Protein AF-A0A2V5P1I7-F1 (afdb_monomer)

Solvent-accessible surface area (backbone atoms only — not comparable to full-atom values): 6174 Å² total; per-residue (Å²): 115,50,73,43,84,71,41,38,74,82,67,50,61,100,76,72,90,85,84,78,94,61,96,78,89,82,49,79,42,65,45,54,28,39,70,49,83,62,82,55,64,92,56,44,44,57,37,61,72,58,43,80,42,52,56,70,41,76,44,70,35,40,72,46,52,36,92,100,45,73,81,74,65,47,82,44,90,53,90,38,46,40,63,45,69,61,75,67,36,65,30,36,45,54,84,76,130

Secondary structure (DSSP, 8-state):
-EEEEEEETT---SS-----SS-----EEEEEEEEE-----TTEEEESPSEEEETT-EEEEEEEEPTT-----B---STT---BS-SSEEEETT---

Structure (mmCIF, N/CA/C/O backbone):
data_AF-A0A2V5P1I7-F1
#
_entry.id   AF-A0A2V5P1I7-F1
#
loop_
_atom_site.group_PDB
_atom_site.id
_atom_site.type_symbol
_atom_site.label_atom_id
_atom_site.label_alt_id
_atom_site.label_comp_id
_atom_site.label_asym_id
_atom_site.label_entity_id
_atom_site.label_seq_id
_atom_site.pdbx_PDB_ins_code
_atom_site.Cartn_x
_atom_site.Cartn_y
_atom_site.Cartn_z
_atom_site.occupancy
_atom_site.B_iso_or_equiv
_atom_site.auth_seq_id
_atom_site.auth_comp_id
_atom_site.auth_asym_id
_atom_site.auth_atom_id
_atom_site.pdbx_PDB_model_num
ATOM 1 N N . MET A 1 1 ? -7.492 6.151 -1.524 1.00 91.06 1 MET A N 1
ATOM 2 C CA . MET A 1 1 ? -7.211 6.129 -0.071 1.00 91.06 1 MET A CA 1
ATOM 3 C C . MET A 1 1 ? -8.176 5.148 0.571 1.00 91.06 1 MET A C 1
ATOM 5 O O . MET A 1 1 ? -9.308 5.091 0.107 1.00 91.06 1 MET A O 1
ATOM 9 N N . GLN A 1 2 ? -7.741 4.390 1.578 1.00 94.94 2 GLN A N 1
ATOM 10 C CA . GLN A 1 2 ? -8.607 3.513 2.375 1.00 94.94 2 GLN A CA 1
ATOM 11 C C . GLN A 1 2 ? -8.255 3.590 3.865 1.00 94.94 2 GLN A C 1
ATOM 13 O O . GL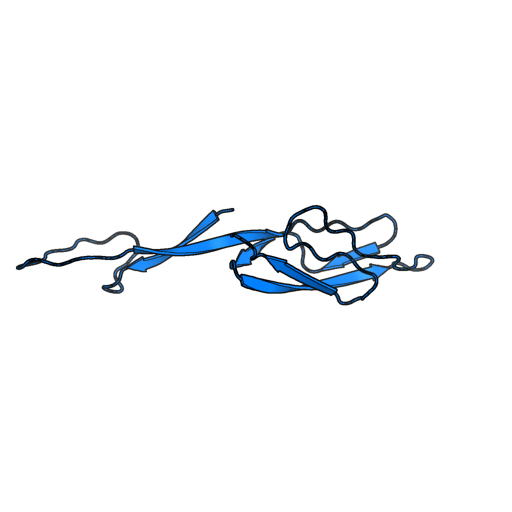N A 1 2 ? -7.157 4.023 4.220 1.00 94.94 2 GLN A O 1
ATOM 18 N N . TYR A 1 3 ? -9.172 3.136 4.718 1.00 96.31 3 TYR A N 1
ATOM 19 C CA . TYR A 1 3 ? -8.980 3.039 6.163 1.00 96.31 3 TYR A CA 1
ATOM 20 C C . TYR A 1 3 ? -9.090 1.581 6.594 1.00 96.31 3 TYR A C 1
ATOM 22 O O . TYR A 1 3 ? -10.130 0.951 6.419 1.00 96.31 3 TYR A O 1
ATOM 30 N N . VAL A 1 4 ? -8.014 1.043 7.158 1.00 97.31 4 VAL A N 1
ATOM 31 C CA . VAL A 1 4 ? -7.960 -0.338 7.645 1.00 97.31 4 VAL A CA 1
ATOM 32 C C . VAL A 1 4 ? -8.212 -0.336 9.147 1.00 97.31 4 VAL A C 1
ATOM 34 O O . VAL A 1 4 ? -7.482 0.325 9.886 1.00 97.31 4 VAL A O 1
ATOM 37 N N . TRP A 1 5 ? -9.234 -1.059 9.614 1.00 97.56 5 TRP A N 1
ATOM 38 C CA . TRP A 1 5 ? -9.496 -1.206 11.050 1.00 97.56 5 TRP A CA 1
ATOM 39 C C . TRP A 1 5 ? -8.279 -1.815 11.753 1.00 97.56 5 TRP A C 1
ATOM 41 O O . TRP A 1 5 ? -7.673 -2.767 11.256 1.00 97.56 5 TRP A O 1
ATOM 51 N N . LYS A 1 6 ? -7.896 -1.252 12.903 1.00 97.12 6 LYS A N 1
ATOM 52 C CA . LYS A 1 6 ? -6.757 -1.735 13.694 1.00 97.12 6 LYS A CA 1
ATOM 53 C C . LYS A 1 6 ? -7.200 -2.411 14.974 1.00 97.12 6 LYS A C 1
ATOM 55 O O . LYS A 1 6 ? -6.772 -3.531 15.225 1.00 97.12 6 LYS A O 1
ATOM 60 N N . LYS A 1 7 ? -7.963 -1.697 15.798 1.00 97.75 7 LYS A N 1
ATOM 61 C CA . LYS A 1 7 ? -8.420 -2.177 17.102 1.00 97.75 7 LYS A CA 1
ATOM 62 C C . LYS A 1 7 ? -9.449 -1.238 17.707 1.00 97.75 7 LYS A C 1
ATOM 64 O O . LYS A 1 7 ? -9.474 -0.047 17.390 1.00 97.75 7 LYS A O 1
ATOM 69 N N . TRP A 1 8 ? -10.207 -1.766 18.653 1.00 98.31 8 TRP A N 1
ATOM 70 C CA . TRP A 1 8 ? -10.845 -0.969 19.690 1.00 98.31 8 TRP A CA 1
ATOM 71 C C . TRP A 1 8 ? -9.873 -0.684 20.845 1.00 98.31 8 TRP A C 1
ATOM 73 O O . TRP A 1 8 ? -8.894 -1.405 21.042 1.00 98.31 8 TRP A O 1
ATOM 83 N N . SER A 1 9 ? -10.133 0.365 21.625 1.00 97.75 9 SER A N 1
ATOM 84 C CA . SER A 1 9 ? -9.349 0.718 22.819 1.00 97.75 9 SER A CA 1
ATOM 85 C C . SER A 1 9 ? -9.416 -0.330 23.934 1.00 97.75 9 SER A C 1
ATOM 87 O O . SER A 1 9 ? -8.535 -0.366 24.786 1.00 97.75 9 SER A O 1
ATOM 89 N N . ASP A 1 10 ? -10.446 -1.175 23.931 1.00 96.75 10 ASP A N 1
ATOM 90 C CA . ASP A 1 10 ? -10.623 -2.319 24.832 1.00 96.75 10 ASP A CA 1
ATOM 91 C C . ASP A 1 10 ? -10.058 -3.632 24.254 1.00 96.75 10 ASP A C 1
ATOM 93 O O . ASP A 1 10 ? -10.219 -4.689 24.856 1.00 96.75 10 ASP A O 1
ATOM 97 N N . ASN A 1 11 ? -9.386 -3.567 23.097 1.00 95.88 11 ASN A N 1
ATOM 98 C CA . ASN A 1 11 ? -8.842 -4.704 22.349 1.00 95.88 11 ASN A CA 1
ATOM 99 C C . ASN A 1 11 ? -9.885 -5.775 21.966 1.00 95.88 11 ASN A C 1
ATOM 101 O O . ASN A 1 11 ? -9.508 -6.911 21.671 1.00 95.88 11 ASN A O 1
ATOM 105 N N . GLY A 1 12 ? -11.175 -5.423 21.939 1.00 96.25 12 GLY A N 1
ATOM 106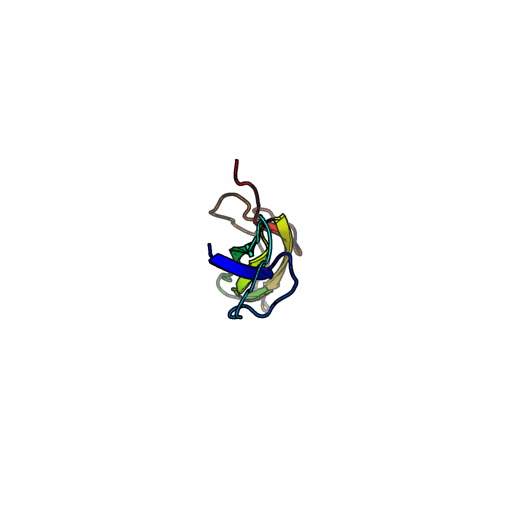 C CA . GLY A 1 12 ? -12.228 -6.297 21.431 1.00 96.25 12 GLY A CA 1
ATOM 107 C C . GLY A 1 12 ? -12.084 -6.598 19.935 1.00 96.25 12 GLY A C 1
ATOM 108 O O . GLY A 1 12 ? -11.357 -5.919 19.198 1.00 96.25 12 GLY A O 1
ATOM 109 N N . ALA A 1 13 ? -12.798 -7.630 19.479 1.00 97.12 13 ALA A N 1
ATOM 110 C CA . ALA 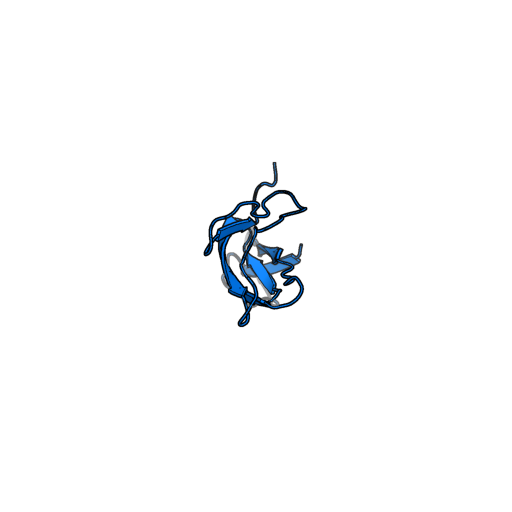A 1 13 ? -12.927 -7.935 18.056 1.00 97.12 13 ALA A CA 1
ATOM 111 C C . ALA A 1 13 ? -13.575 -6.761 17.298 1.00 97.12 13 ALA A C 1
ATOM 113 O O . ALA A 1 13 ? -14.198 -5.894 17.898 1.00 97.12 13 ALA A O 1
ATOM 114 N N . ILE A 1 14 ? -13.467 -6.727 15.965 1.00 96.44 14 ILE A N 1
ATOM 115 C CA . ILE A 1 14 ? -14.065 -5.640 15.165 1.00 96.44 14 ILE A CA 1
ATOM 116 C C . ILE A 1 14 ? -15.566 -5.460 15.444 1.00 96.44 14 ILE A C 1
ATOM 118 O O . ILE A 1 14 ? -16.050 -4.331 15.504 1.00 96.44 14 ILE A O 1
ATOM 122 N N . SER A 1 15 ? -16.270 -6.569 15.673 1.00 97.12 15 SER A N 1
ATOM 123 C CA . SER A 1 15 ? -17.648 -6.613 16.145 1.00 97.12 15 SER A CA 1
ATOM 124 C C . SER A 1 15 ? -17.695 -7.414 17.444 1.00 97.12 15 SER A C 1
ATOM 126 O O . SER A 1 15 ? -17.327 -8.590 17.461 1.00 97.12 15 SER A O 1
ATOM 128 N N . HIS A 1 16 ? -18.120 -6.771 18.532 1.00 97.19 16 HIS A N 1
ATOM 129 C CA . HIS A 1 16 ? -18.325 -7.399 19.836 1.00 97.19 16 HIS A CA 1
ATOM 130 C C . HIS A 1 16 ? -19.376 -6.644 20.653 1.00 97.19 16 HIS A C 1
ATOM 132 O O . HIS A 1 16 ? -19.740 -5.509 20.345 1.00 97.19 16 HIS A O 1
ATOM 138 N N . VAL A 1 17 ? -19.876 -7.296 21.701 1.00 97.25 17 VAL A N 1
ATOM 139 C CA . VAL A 1 17 ? -20.810 -6.697 22.661 1.00 97.25 17 VAL A CA 1
ATOM 140 C C . VAL A 1 17 ? -20.021 -6.019 23.777 1.00 97.25 17 VAL A C 1
ATOM 142 O O . VAL A 1 17 ? -19.056 -6.582 24.293 1.00 97.25 17 VAL A O 1
ATOM 145 N N . VAL A 1 18 ? -20.470 -4.832 24.183 1.00 96.19 18 VAL A N 1
ATOM 146 C CA . VAL A 1 18 ? -19.948 -4.100 25.342 1.00 96.19 18 VAL A CA 1
ATOM 147 C C . VAL A 1 18 ? -21.045 -3.921 26.394 1.00 96.19 18 VAL A C 1
ATOM 149 O O . VAL A 1 18 ? -22.204 -3.702 26.052 1.00 96.19 18 VAL A O 1
ATOM 152 N N . ALA A 1 19 ? -20.681 -3.997 27.677 1.00 96.06 19 ALA A N 1
ATOM 153 C CA . ALA A 1 19 ? -21.607 -3.856 28.807 1.00 96.06 19 ALA A CA 1
ATOM 154 C C . ALA A 1 19 ? -21.001 -2.970 29.920 1.00 96.06 19 ALA A C 1
ATOM 156 O O . ALA A 1 19 ? -20.586 -3.477 30.964 1.00 96.06 19 ALA A O 1
ATOM 157 N N . PRO A 1 20 ? -20.860 -1.649 29.699 1.00 96.19 20 PRO A N 1
ATOM 158 C CA . PRO A 1 20 ? -20.323 -0.741 30.712 1.00 96.19 20 PRO A CA 1
ATOM 159 C C . PRO A 1 20 ? -21.296 -0.569 31.893 1.00 96.19 20 PRO A C 1
ATOM 161 O O . PRO A 1 20 ? -22.489 -0.372 31.691 1.00 96.19 20 PRO A O 1
ATOM 164 N N . THR A 1 21 ? -20.785 -0.584 33.128 1.00 97.38 21 THR A N 1
ATOM 165 C CA . THR A 1 21 ? -21.564 -0.324 34.362 1.00 97.38 21 THR A CA 1
ATOM 166 C C . THR A 1 21 ? -21.434 1.115 34.875 1.00 97.38 21 THR A C 1
ATOM 168 O O . THR A 1 21 ? -22.054 1.491 35.866 1.00 97.38 21 THR A O 1
ATOM 171 N N . SER A 1 22 ? -20.622 1.929 34.203 1.00 97.12 22 SER A N 1
ATOM 172 C CA . SER A 1 22 ? -20.414 3.354 34.460 1.00 97.12 22 SER A CA 1
ATOM 173 C C . SER A 1 22 ? -20.009 4.058 33.161 1.00 97.12 22 SER A C 1
ATOM 175 O O . SER A 1 22 ? -19.776 3.400 32.141 1.00 97.12 22 SER A O 1
ATOM 177 N N . ASN A 1 23 ? -19.920 5.393 33.179 1.00 97.19 23 ASN A N 1
ATOM 178 C CA . ASN A 1 23 ? -19.522 6.178 32.008 1.00 97.19 23 ASN A CA 1
ATOM 179 C C . ASN A 1 23 ? -18.179 5.690 31.446 1.00 97.19 23 ASN A C 1
ATOM 181 O O . ASN A 1 23 ? -17.165 5.661 32.147 1.00 97.19 23 ASN A O 1
ATOM 185 N N . LYS A 1 24 ? -18.173 5.313 30.165 1.00 97.31 24 LYS A N 1
ATOM 186 C CA . LYS A 1 24 ? -17.008 4.742 29.489 1.00 97.31 24 LYS A CA 1
ATOM 187 C C . LYS A 1 24 ? -16.973 5.160 28.021 1.00 97.31 24 LYS A C 1
ATOM 189 O O . LYS A 1 24 ? -17.994 5.121 27.342 1.00 97.31 24 LYS A O 1
ATOM 194 N N . THR A 1 25 ? -15.780 5.504 27.543 1.00 97.88 25 THR A N 1
ATOM 195 C CA . THR A 1 25 ? -15.502 5.811 26.133 1.00 97.88 25 THR A CA 1
ATOM 196 C C . THR A 1 25 ? -14.804 4.624 25.477 1.00 97.88 25 THR A C 1
ATOM 198 O O . THR A 1 25 ? -13.841 4.092 26.032 1.00 97.88 25 THR A O 1
ATOM 201 N N . TYR A 1 26 ? -15.265 4.239 24.287 1.00 97.31 26 TYR A N 1
ATOM 202 C CA . TYR A 1 26 ? -14.623 3.243 23.432 1.00 97.31 26 TYR A CA 1
ATOM 203 C C . TYR A 1 26 ? -14.157 3.916 22.143 1.00 97.31 26 TYR A C 1
ATOM 205 O O . TYR A 1 26 ? -14.942 4.586 21.474 1.00 97.31 26 TYR A O 1
ATOM 213 N N . THR A 1 27 ? -12.889 3.725 21.784 1.00 98.00 27 THR A N 1
ATOM 214 C CA . THR A 1 27 ? -12.284 4.358 20.605 1.00 98.00 27 THR A CA 1
ATOM 215 C C . THR A 1 27 ? -11.900 3.301 19.580 1.00 98.00 27 THR A C 1
ATOM 217 O O . THR A 1 27 ? -11.086 2.425 19.874 1.00 98.00 27 THR A O 1
ATOM 220 N N . ALA A 1 28 ? -12.438 3.398 18.363 1.00 97.62 28 ALA A N 1
ATOM 221 C CA . ALA A 1 28 ? -11.972 2.614 17.221 1.00 97.62 28 ALA A CA 1
ATOM 222 C C . ALA A 1 28 ? -10.780 3.313 16.561 1.00 97.62 28 ALA A C 1
ATOM 224 O O . ALA A 1 28 ? -10.843 4.493 16.223 1.00 97.62 28 ALA A O 1
ATOM 225 N N . THR A 1 29 ? -9.694 2.574 16.355 1.00 97.81 29 THR A N 1
ATOM 226 C CA . THR A 1 29 ? -8.501 3.059 15.655 1.00 97.81 29 THR A CA 1
ATOM 227 C C . THR A 1 29 ? -8.449 2.473 14.250 1.00 97.81 29 THR A C 1
ATOM 229 O O . THR A 1 29 ? -8.600 1.262 14.072 1.00 97.81 29 THR A O 1
ATOM 232 N N . PHE A 1 30 ? -8.163 3.321 13.264 1.00 97.31 30 PHE A N 1
ATOM 233 C CA . PHE A 1 30 ? -7.969 2.941 11.867 1.00 97.31 30 PHE A CA 1
ATOM 234 C C . PHE A 1 30 ? -6.588 3.386 11.379 1.00 97.31 30 PHE A C 1
ATOM 236 O O . PHE A 1 30 ? -6.051 4.390 11.841 1.00 97.31 30 PHE A O 1
ATOM 243 N N . GLN A 1 31 ? -6.025 2.648 10.426 1.00 96.81 31 GLN A N 1
ATOM 244 C CA . GLN A 1 31 ? -4.807 3.002 9.705 1.00 96.81 31 GLN A CA 1
ATOM 245 C C . GLN A 1 31 ? -5.172 3.496 8.308 1.00 96.81 31 GLN A C 1
ATOM 247 O O . GLN A 1 31 ? -5.727 2.745 7.504 1.00 96.81 31 GLN A O 1
ATOM 252 N N . THR A 1 32 ? -4.811 4.737 7.996 1.00 95.69 32 THR A N 1
ATOM 253 C CA . THR A 1 32 ? -4.920 5.270 6.635 1.00 95.69 32 THR A CA 1
ATOM 254 C C . THR A 1 32 ? -3.905 4.581 5.725 1.00 95.69 32 THR A C 1
ATOM 256 O O . THR A 1 32 ? -2.734 4.430 6.094 1.00 95.69 32 THR A O 1
ATOM 259 N N . GLN A 1 33 ? -4.344 4.186 4.532 1.00 95.81 33 GLN A N 1
ATOM 260 C CA . GLN A 1 33 ? -3.502 3.654 3.464 1.00 95.81 33 GLN A CA 1
ATOM 261 C C . GLN A 1 33 ? -3.744 4.380 2.132 1.00 95.81 33 GLN A C 1
ATOM 263 O O . GLN A 1 33 ? -4.869 4.773 1.796 1.00 95.81 33 GLN A O 1
ATOM 268 N N . T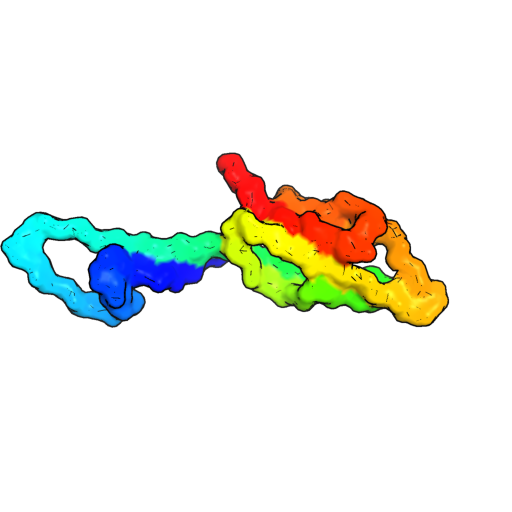YR A 1 34 ? -2.681 4.507 1.341 1.00 92.75 34 TYR A N 1
ATOM 269 C CA . TYR A 1 34 ? -2.697 5.035 -0.022 1.00 92.75 34 TYR A CA 1
ATOM 270 C C . TYR A 1 34 ? -2.311 3.943 -1.013 1.00 92.75 34 TYR A C 1
ATOM 272 O O . TYR A 1 34 ? -1.560 3.028 -0.683 1.00 92.75 34 TYR A O 1
ATOM 280 N N . PHE A 1 35 ? -2.868 4.020 -2.219 1.00 92.88 35 PHE A N 1
ATOM 281 C CA . PHE A 1 35 ? -2.587 3.048 -3.266 1.00 92.88 35 PHE A CA 1
ATOM 282 C C . PHE A 1 35 ? -1.423 3.552 -4.120 1.00 92.88 35 PHE A C 1
ATOM 284 O O . PHE A 1 35 ? -1.541 4.597 -4.765 1.00 92.88 35 PHE A O 1
ATOM 291 N N . LEU A 1 36 ? -0.317 2.813 -4.121 1.00 92.88 36 LEU A N 1
ATOM 292 C CA . LEU A 1 36 ? 0.803 3.017 -5.028 1.00 92.88 36 LEU A CA 1
ATOM 293 C C . LEU A 1 36 ? 0.455 2.398 -6.377 1.00 92.88 36 LEU A C 1
ATOM 295 O O . LEU A 1 36 ? 0.148 1.210 -6.460 1.00 92.88 36 LEU A O 1
ATOM 299 N N . THR A 1 37 ? 0.513 3.201 -7.436 1.00 93.62 37 THR A N 1
ATOM 300 C CA . THR A 1 37 ? 0.372 2.711 -8.811 1.00 93.62 37 THR A CA 1
ATOM 301 C C . THR A 1 37 ? 1.745 2.681 -9.458 1.00 93.62 37 THR A C 1
ATOM 303 O O . THR A 1 37 ? 2.367 3.725 -9.624 1.00 93.62 37 THR A O 1
ATOM 306 N N . MET A 1 38 ? 2.196 1.491 -9.840 1.00 95.44 38 MET A N 1
ATOM 307 C CA . MET A 1 38 ? 3.462 1.275 -10.527 1.00 95.44 38 MET A CA 1
ATOM 308 C C . MET A 1 38 ? 3.204 0.894 -11.979 1.00 95.44 38 MET A C 1
ATOM 310 O O . MET A 1 38 ? 2.345 0.066 -12.280 1.00 95.44 38 MET A O 1
ATOM 314 N N . SER A 1 39 ? 3.974 1.487 -12.883 1.00 95.56 39 SER A N 1
ATOM 315 C CA . SER A 1 39 ? 3.981 1.117 -14.295 1.00 95.56 39 SER A CA 1
ATOM 316 C C . SER A 1 39 ? 5.404 1.192 -14.834 1.00 95.56 39 SER A C 1
ATOM 318 O O . SER A 1 39 ? 6.188 2.041 -14.409 1.00 95.56 39 SER A O 1
ATOM 320 N N . ALA A 1 40 ? 5.747 0.269 -15.729 1.00 95.62 40 ALA A N 1
ATOM 321 C CA . ALA A 1 40 ? 7.011 0.283 -16.449 1.00 95.62 40 ALA A CA 1
ATOM 322 C C . ALA A 1 40 ? 6.778 0.820 -17.863 1.00 95.62 40 ALA A C 1
ATOM 324 O O . ALA A 1 40 ? 5.754 0.521 -18.479 1.00 95.62 40 ALA A O 1
ATOM 325 N N . GLY A 1 41 ? 7.742 1.576 -18.387 1.00 92.50 41 GLY A N 1
ATOM 326 C CA . GLY A 1 41 ? 7.803 1.858 -19.819 1.00 92.50 41 GLY A CA 1
ATOM 327 C C . GLY A 1 41 ? 8.127 0.600 -20.634 1.00 92.50 41 GLY A C 1
ATOM 328 O O . GLY A 1 41 ? 8.360 -0.483 -20.088 1.00 92.50 41 GLY A O 1
ATOM 329 N N . ALA A 1 42 ? 8.182 0.752 -21.958 1.00 91.81 42 ALA A N 1
ATOM 330 C CA . ALA A 1 42 ? 8.608 -0.330 -22.838 1.00 91.81 42 ALA A CA 1
ATOM 331 C C . ALA A 1 42 ? 10.015 -0.826 -22.458 1.00 91.81 42 ALA A C 1
ATOM 333 O O . ALA A 1 42 ? 10.912 -0.029 -22.185 1.00 91.81 42 ALA A O 1
ATOM 334 N N . GLY A 1 43 ? 10.201 -2.148 -22.451 1.00 93.12 43 GLY A N 1
ATOM 335 C CA . GLY A 1 43 ? 11.520 -2.744 -22.248 1.00 93.12 43 GLY A CA 1
ATOM 336 C C . GLY A 1 43 ? 12.001 -2.789 -20.799 1.00 93.12 43 GLY A C 1
ATOM 337 O O . GLY A 1 43 ? 13.203 -2.853 -20.563 1.00 93.12 43 GLY A O 1
ATOM 338 N N . GLY A 1 44 ? 11.100 -2.790 -19.817 1.00 95.50 44 GLY A N 1
ATOM 339 C CA . GLY A 1 44 ? 11.488 -2.987 -18.426 1.00 95.50 44 GLY A CA 1
ATOM 340 C C . GLY A 1 44 ? 10.363 -3.484 -17.531 1.00 95.50 44 GLY A C 1
ATOM 341 O O . GLY A 1 44 ? 9.241 -3.734 -17.961 1.00 95.50 44 GLY A O 1
ATOM 342 N N . THR A 1 45 ? 10.695 -3.631 -16.256 1.00 97.31 45 THR A N 1
ATOM 343 C CA . THR A 1 45 ? 9.778 -4.010 -15.177 1.00 97.31 45 THR A CA 1
ATOM 344 C C . THR A 1 45 ? 10.021 -3.130 -13.961 1.00 97.31 45 THR A C 1
ATOM 346 O O . THR A 1 45 ? 11.100 -2.551 -13.808 1.00 97.31 45 THR A O 1
ATOM 349 N N . VAL A 1 46 ? 9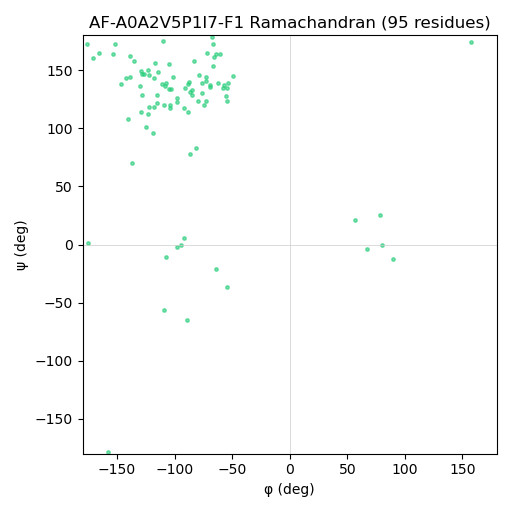.017 -3.030 -13.094 1.00 97.69 46 VAL A N 1
ATOM 350 C CA . VAL A 1 46 ? 9.074 -2.236 -11.864 1.00 97.69 46 VAL A CA 1
ATOM 351 C C . VAL A 1 46 ? 8.649 -3.067 -10.662 1.00 97.69 46 VAL A C 1
ATOM 353 O O . VAL A 1 46 ? 7.853 -3.997 -10.790 1.00 97.69 46 VAL A O 1
ATOM 356 N N . GLN A 1 47 ? 9.214 -2.749 -9.500 1.00 96.00 47 GLN A N 1
ATOM 357 C CA . GLN A 1 47 ? 8.937 -3.395 -8.220 1.00 96.00 47 GLN A CA 1
ATOM 358 C C . GLN A 1 47 ? 8.864 -2.334 -7.108 1.00 96.00 47 GLN A C 1
ATOM 360 O O . GLN A 1 47 ? 9.655 -1.391 -7.154 1.00 96.00 47 GLN A O 1
ATOM 365 N N . PRO A 1 48 ? 7.986 -2.487 -6.100 1.00 95.81 48 PRO A N 1
ATOM 366 C CA . PRO A 1 48 ? 6.967 -3.533 -5.976 1.00 95.81 48 PRO A CA 1
ATOM 367 C C . PRO A 1 48 ? 5.864 -3.406 -7.042 1.00 95.81 48 PRO A C 1
ATOM 369 O O . PRO A 1 48 ? 5.834 -2.449 -7.812 1.00 95.81 48 PRO A O 1
ATOM 372 N N . ALA A 1 49 ? 4.972 -4.396 -7.115 1.00 95.50 49 ALA A N 1
ATOM 373 C CA . ALA A 1 49 ? 3.728 -4.237 -7.864 1.00 95.50 49 ALA A CA 1
ATOM 374 C C . ALA A 1 49 ? 2.841 -3.169 -7.199 1.00 95.50 49 ALA A C 1
ATOM 376 O O . ALA A 1 49 ? 3.014 -2.860 -6.019 1.00 95.50 49 ALA A O 1
ATOM 377 N N . SER A 1 50 ? 1.876 -2.635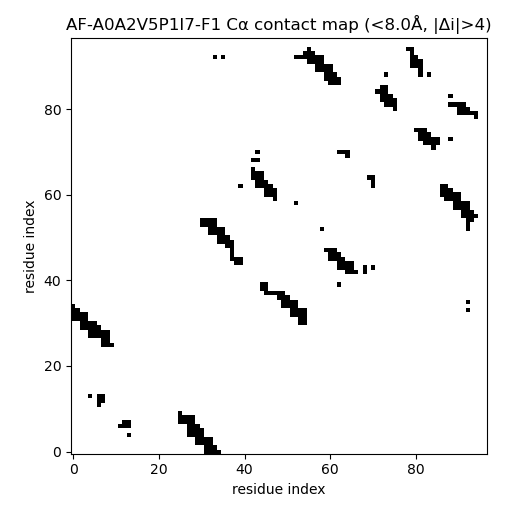 -7.949 1.00 95.56 50 SER A N 1
ATOM 378 C CA . SER A 1 50 ? 0.870 -1.718 -7.407 1.00 95.56 50 SER A CA 1
ATOM 379 C C . SER A 1 50 ? 0.163 -2.324 -6.191 1.00 95.56 50 SER A C 1
ATOM 381 O O . SER A 1 50 ? -0.182 -3.508 -6.196 1.00 95.56 50 SER A O 1
ATOM 383 N N . GLY A 1 51 ? -0.079 -1.519 -5.160 1.00 95.81 51 GLY A N 1
ATOM 384 C CA . GLY A 1 51 ? -0.599 -2.024 -3.895 1.00 95.81 51 GLY A CA 1
ATOM 385 C C . GLY A 1 51 ? -0.906 -0.938 -2.875 1.00 95.81 51 GLY A C 1
ATOM 386 O O . GLY A 1 51 ? -0.615 0.240 -3.069 1.00 95.81 51 GLY A O 1
ATOM 387 N N . TRP A 1 52 ? -1.532 -1.343 -1.772 1.00 95.38 52 TRP A N 1
ATOM 388 C CA . TRP A 1 52 ? -1.836 -0.453 -0.656 1.00 95.38 52 TRP A CA 1
ATOM 389 C C . TRP A 1 52 ? -0.660 -0.362 0.315 1.00 95.38 52 TRP A C 1
ATOM 391 O O . TRP A 1 52 ? -0.141 -1.378 0.773 1.00 95.38 52 TRP A O 1
ATOM 401 N N . HIS A 1 53 ? -0.295 0.864 0.679 1.00 94.12 53 HIS A N 1
ATOM 402 C CA . HIS A 1 53 ? 0.774 1.165 1.625 1.00 94.12 53 HIS A CA 1
ATOM 403 C C . HIS A 1 53 ? 0.267 2.085 2.735 1.00 94.12 53 HIS A C 1
ATOM 405 O O . HIS A 1 53 ? -0.606 2.927 2.516 1.00 94.12 53 HIS A O 1
ATOM 411 N N . ASN A 1 54 ? 0.808 1.925 3.944 1.00 94.19 54 ASN A N 1
ATOM 412 C CA . ASN A 1 54 ? 0.443 2.763 5.085 1.00 94.19 54 ASN A CA 1
ATOM 413 C C . ASN A 1 54 ? 0.813 4.226 4.825 1.00 94.19 54 ASN A C 1
ATOM 415 O O . ASN A 1 54 ? 1.894 4.520 4.314 1.00 94.19 54 ASN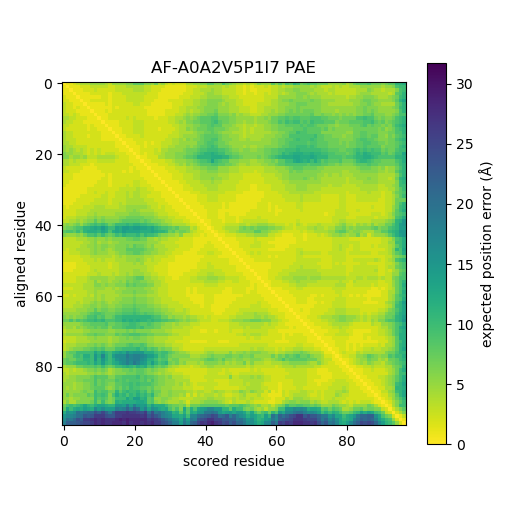 A O 1
ATOM 419 N N . ALA A 1 55 ? -0.070 5.142 5.220 1.00 91.19 55 ALA A N 1
ATOM 420 C CA . ALA A 1 55 ? 0.257 6.559 5.273 1.00 91.19 55 ALA A CA 1
ATOM 421 C C . ALA A 1 55 ? 1.519 6.779 6.126 1.00 91.19 55 ALA A C 1
ATOM 423 O O . ALA A 1 55 ? 1.657 6.181 7.194 1.00 91.19 55 ALA A O 1
ATOM 424 N N . GLY A 1 56 ? 2.441 7.603 5.631 1.00 88.44 56 GLY A N 1
ATOM 425 C CA . GLY A 1 56 ? 3.735 7.876 6.257 1.00 88.44 56 GLY A CA 1
ATOM 426 C C . GLY A 1 56 ? 4.810 6.811 6.013 1.00 88.44 56 GLY A C 1
ATOM 427 O O . GLY A 1 56 ? 5.932 6.976 6.483 1.00 88.44 56 GLY A O 1
ATOM 428 N N . SER A 1 57 ? 4.511 5.729 5.284 1.00 90.81 57 SER A N 1
ATOM 429 C CA . SER A 1 57 ? 5.540 4.755 4.901 1.00 90.81 57 SER A CA 1
ATOM 430 C C . SER A 1 57 ? 6.376 5.243 3.715 1.00 90.81 57 SER A C 1
ATOM 432 O O . SER A 1 57 ? 5.872 5.916 2.814 1.00 90.81 57 SER A O 1
ATOM 434 N N . SER A 1 58 ? 7.661 4.879 3.728 1.00 90.81 58 SER A N 1
ATOM 435 C CA . SER A 1 58 ? 8.566 5.028 2.588 1.00 90.81 58 SER A CA 1
ATOM 436 C C . SER A 1 58 ? 8.652 3.692 1.856 1.00 90.81 58 SER A C 1
ATOM 438 O O . SER A 1 58 ? 8.913 2.654 2.474 1.00 90.81 58 SER A O 1
ATOM 440 N N . VAL A 1 59 ? 8.392 3.703 0.551 1.00 93.50 59 VAL A N 1
ATOM 441 C CA . VAL A 1 59 ? 8.392 2.510 -0.297 1.00 93.50 59 VAL A CA 1
ATOM 442 C C . VAL A 1 59 ? 9.597 2.563 -1.225 1.00 93.50 59 VAL A C 1
ATOM 444 O O . VAL A 1 59 ? 9.738 3.478 -2.032 1.00 93.50 59 VAL A O 1
ATOM 447 N N . VAL A 1 60 ? 10.471 1.560 -1.132 1.00 95.12 60 VAL A N 1
ATOM 448 C CA . VAL A 1 60 ? 11.604 1.419 -2.055 1.00 95.12 60 VAL A CA 1
ATOM 449 C C . VAL A 1 60 ? 11.090 0.929 -3.402 1.00 95.12 60 VAL A C 1
ATOM 451 O O . VAL A 1 60 ? 10.553 -0.176 -3.485 1.00 95.12 60 VAL A O 1
ATOM 454 N N . ILE A 1 61 ? 11.310 1.714 -4.454 1.00 96.50 61 ILE A N 1
ATOM 455 C CA . ILE A 1 61 ? 10.937 1.362 -5.824 1.00 96.50 61 ILE A CA 1
ATOM 456 C C . ILE A 1 61 ? 12.175 1.018 -6.657 1.00 96.50 61 ILE A C 1
ATOM 458 O O . ILE A 1 61 ? 13.225 1.652 -6.547 1.00 96.50 61 ILE A O 1
ATOM 462 N N . LYS A 1 62 ? 12.067 -0.018 -7.489 1.00 97.38 62 LYS A N 1
ATOM 463 C CA . LYS A 1 62 ? 13.141 -0.547 -8.339 1.00 97.38 62 LYS A CA 1
ATOM 464 C C . LYS A 1 62 ? 12.654 -0.704 -9.766 1.00 97.38 62 LYS A C 1
ATOM 466 O O . LYS A 1 62 ? 11.568 -1.230 -9.993 1.00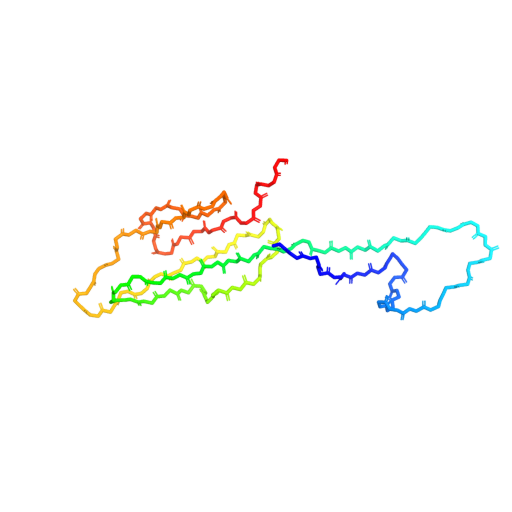 97.38 62 LYS A O 1
ATOM 471 N N . ALA A 1 63 ? 13.485 -0.295 -10.712 1.00 97.06 63 ALA A N 1
ATOM 472 C CA . ALA A 1 63 ? 13.285 -0.532 -12.128 1.00 97.06 63 ALA A CA 1
ATOM 473 C C . ALA A 1 63 ? 14.340 -1.524 -12.612 1.00 97.06 63 ALA A C 1
ATOM 475 O O . ALA A 1 63 ? 15.516 -1.434 -12.258 1.00 97.06 63 ALA A O 1
ATOM 476 N N . LYS A 1 64 ? 13.933 -2.471 -13.447 1.00 97.19 64 LYS A N 1
ATOM 477 C CA . LYS A 1 64 ? 14.848 -3.375 -14.137 1.00 97.19 64 LYS A CA 1
ATOM 478 C C . LYS A 1 64 ? 14.606 -3.243 -15.631 1.00 97.19 64 LYS A C 1
ATOM 480 O O . LYS A 1 64 ? 13.542 -3.626 -16.110 1.00 97.19 64 LYS A O 1
ATOM 485 N N . ALA A 1 65 ? 15.589 -2.699 -16.341 1.00 96.75 65 ALA A N 1
ATOM 486 C CA . ALA A 1 65 ? 15.588 -2.674 -17.795 1.00 96.75 65 ALA A CA 1
ATOM 487 C C . ALA A 1 65 ? 15.868 -4.082 -18.346 1.00 96.75 65 ALA A C 1
ATOM 489 O O . ALA A 1 65 ? 16.683 -4.830 -17.798 1.00 96.75 65 ALA A O 1
ATOM 490 N N . ASN A 1 66 ? 15.175 -4.444 -19.419 1.00 96.81 66 ASN A N 1
ATOM 491 C CA . ASN A 1 66 ? 15.479 -5.621 -20.221 1.00 96.81 66 ASN A CA 1
ATOM 492 C C . ASN A 1 66 ? 16.765 -5.371 -21.033 1.00 96.81 66 ASN A C 1
ATOM 494 O O . ASN A 1 66 ? 17.188 -4.219 -21.168 1.00 96.81 66 ASN A O 1
ATOM 498 N N . PRO A 1 67 ? 17.394 -6.418 -21.601 1.00 96.25 67 PRO A N 1
ATOM 499 C CA . PRO A 1 67 ? 18.517 -6.236 -22.519 1.00 96.25 67 PRO A CA 1
ATOM 500 C C . PRO A 1 67 ? 18.189 -5.208 -23.608 1.00 96.25 67 PRO A C 1
ATOM 502 O O . PRO A 1 67 ? 17.042 -5.138 -24.036 1.00 96.25 67 PRO A O 1
ATOM 505 N N . VAL A 1 68 ? 19.191 -4.431 -24.029 1.00 94.88 68 VAL A N 1
ATOM 506 C CA . VAL A 1 68 ? 19.118 -3.300 -24.983 1.00 94.88 68 VAL A CA 1
ATOM 507 C C . VAL A 1 68 ? 18.353 -2.049 -24.528 1.00 94.88 68 VAL A C 1
ATOM 509 O O . VAL A 1 68 ? 18.384 -1.043 -25.233 1.00 94.88 68 VAL A O 1
ATOM 512 N N . PHE A 1 69 ? 17.734 -2.060 -23.346 1.00 96.12 69 PHE A N 1
ATOM 513 C CA . PHE A 1 69 ? 17.123 -0.875 -22.740 1.00 96.12 69 PHE A CA 1
ATOM 514 C C . PHE A 1 69 ? 17.983 -0.328 -21.600 1.00 96.12 69 PHE A C 1
ATOM 516 O O . PHE A 1 69 ? 18.725 -1.057 -20.940 1.00 96.12 69 PHE A O 1
ATOM 523 N N . THR A 1 70 ? 17.836 0.965 -21.325 1.00 95.19 70 THR A N 1
ATOM 524 C CA . THR A 1 70 ? 18.402 1.617 -20.143 1.00 95.19 70 THR A CA 1
ATOM 525 C C . THR A 1 70 ? 17.292 2.267 -19.329 1.00 95.19 70 THR A C 1
ATOM 527 O O . THR A 1 70 ? 16.283 2.733 -19.860 1.00 95.19 70 THR A O 1
ATOM 530 N N . PHE A 1 71 ? 17.459 2.271 -18.009 1.00 96.12 71 PHE A N 1
ATOM 531 C CA . PHE A 1 71 ? 16.575 3.033 -17.140 1.00 96.12 71 PHE A CA 1
ATOM 532 C C . PHE A 1 71 ? 16.886 4.525 -17.294 1.00 96.12 71 PHE A C 1
ATOM 534 O O . PHE A 1 71 ? 18.028 4.932 -17.090 1.00 96.12 71 PHE A O 1
ATOM 541 N N . ALA A 1 72 ? 15.876 5.320 -17.650 1.00 95.50 72 ALA A N 1
ATOM 542 C CA . ALA A 1 72 ? 16.015 6.766 -17.790 1.00 95.50 72 ALA A CA 1
ATOM 543 C C . ALA A 1 72 ? 15.733 7.489 -16.464 1.00 95.50 72 ALA A C 1
ATOM 545 O O . ALA A 1 72 ? 16.623 8.114 -15.892 1.00 95.50 72 ALA A O 1
ATOM 546 N N . ALA A 1 73 ? 14.494 7.406 -15.975 1.00 96.19 73 ALA A N 1
ATOM 547 C CA . ALA A 1 73 ? 14.060 8.061 -14.747 1.00 96.19 73 ALA A CA 1
ATOM 548 C C . ALA A 1 73 ? 12.719 7.501 -14.254 1.00 96.19 73 ALA A C 1
ATOM 550 O O . ALA A 1 73 ? 11.966 6.874 -15.003 1.00 96.19 73 ALA A O 1
ATOM 551 N N . TRP A 1 74 ? 12.405 7.796 -12.996 1.00 96.25 74 TRP A N 1
ATOM 552 C CA . TRP A 1 74 ? 11.066 7.722 -12.431 1.00 96.25 74 TRP A CA 1
ATOM 553 C C . TRP A 1 74 ? 10.326 9.037 -12.659 1.00 96.25 74 TRP A C 1
ATOM 555 O O . TRP A 1 74 ? 10.905 10.110 -12.480 1.00 96.25 74 TRP A O 1
ATOM 565 N N . ALA A 1 75 ? 9.038 8.943 -12.990 1.00 94.75 75 ALA A N 1
ATOM 566 C CA . ALA A 1 75 ? 8.135 10.080 -13.116 1.00 94.75 75 ALA A CA 1
ATOM 567 C C . ALA A 1 75 ? 6.913 9.881 -12.208 1.00 94.75 75 ALA A C 1
ATOM 569 O O . ALA A 1 75 ? 5.989 9.134 -12.535 1.00 94.75 75 ALA A O 1
ATOM 570 N N . GLY A 1 76 ? 6.916 10.554 -11.061 1.00 92.50 76 GLY A N 1
ATOM 571 C CA . GLY A 1 76 ? 5.787 10.635 -10.148 1.00 92.50 76 GLY A CA 1
ATOM 572 C C . GLY A 1 76 ? 4.831 11.756 -10.552 1.00 92.50 76 GLY A C 1
ATOM 573 O O . GLY A 1 76 ? 5.251 12.878 -10.825 1.00 92.50 76 GLY A O 1
ATOM 574 N N . THR A 1 77 ? 3.531 11.462 -10.587 1.00 85.75 77 THR A N 1
ATOM 575 C CA . THR A 1 77 ? 2.484 12.409 -11.024 1.00 85.75 77 THR A CA 1
ATOM 576 C C . THR A 1 77 ? 1.624 12.942 -9.880 1.00 85.75 77 THR A C 1
ATOM 578 O O . THR A 1 77 ? 0.839 13.867 -10.080 1.00 85.75 77 THR A O 1
ATOM 581 N N . ARG A 1 78 ? 1.732 12.359 -8.681 1.00 81.00 78 ARG A N 1
ATOM 582 C CA . ARG A 1 78 ? 0.936 12.727 -7.504 1.00 81.00 78 ARG A CA 1
ATOM 583 C C . ARG A 1 78 ? 1.831 13.261 -6.394 1.00 81.00 78 ARG A C 1
ATOM 585 O O . ARG A 1 78 ? 3.011 12.930 -6.317 1.00 81.00 78 ARG A O 1
ATOM 592 N N . THR A 1 79 ? 1.253 14.059 -5.502 1.00 76.06 79 THR A N 1
ATOM 593 C CA . THR A 1 79 ? 1.931 14.519 -4.286 1.00 76.06 79 THR A CA 1
ATOM 594 C C . THR A 1 79 ? 2.431 13.325 -3.475 1.00 76.06 79 THR A C 1
ATOM 596 O O . THR A 1 79 ? 1.664 12.407 -3.181 1.00 76.06 79 THR A O 1
ATOM 599 N N . GLY A 1 80 ? 3.718 13.341 -3.128 1.00 75.88 80 GLY A N 1
ATOM 600 C CA . GLY A 1 80 ? 4.392 12.241 -2.436 1.00 75.88 80 GLY A CA 1
ATOM 601 C C . GLY A 1 80 ? 5.026 11.193 -3.355 1.00 75.88 80 GLY A C 1
ATOM 602 O O . GLY A 1 80 ? 5.846 10.407 -2.884 1.00 75.88 80 GLY A O 1
ATOM 603 N N . SER A 1 81 ? 4.722 11.208 -4.658 1.00 87.25 81 SER A N 1
ATOM 604 C CA . SER A 1 81 ? 5.357 10.286 -5.596 1.00 87.25 81 SER A CA 1
ATOM 605 C C . SER A 1 81 ? 6.818 10.644 -5.874 1.00 87.25 81 SER A C 1
ATOM 607 O O . SER A 1 81 ? 7.176 11.819 -5.967 1.00 87.25 81 SER A O 1
ATOM 609 N N . TYR A 1 82 ? 7.659 9.627 -6.054 1.00 91.06 82 TYR A N 1
ATOM 610 C CA . TYR A 1 82 ? 9.068 9.800 -6.386 1.00 91.06 82 TYR A CA 1
ATOM 611 C C . TYR A 1 82 ? 9.269 10.181 -7.858 1.00 91.06 82 TYR A C 1
ATOM 613 O O . TYR A 1 82 ? 8.794 9.496 -8.765 1.00 91.06 82 TYR A O 1
ATOM 621 N N . THR A 1 83 ? 10.057 11.230 -8.089 1.00 93.25 83 THR A N 1
ATOM 622 C CA . THR A 1 83 ? 10.548 11.635 -9.412 1.00 93.25 83 THR A CA 1
ATOM 623 C C . THR A 1 83 ? 12.060 11.798 -9.334 1.00 93.25 83 THR A C 1
ATOM 625 O O . THR A 1 83 ? 12.560 12.494 -8.451 1.00 93.25 83 THR A O 1
ATOM 628 N N . GLY A 1 84 ? 12.800 11.164 -10.245 1.00 94.00 84 GLY A N 1
ATOM 629 C CA . GLY A 1 84 ? 14.261 11.239 -10.252 1.00 94.00 84 GLY A CA 1
ATOM 630 C C . GLY A 1 84 ? 14.943 10.084 -10.978 1.00 94.00 84 GLY A C 1
ATOM 631 O O . GLY A 1 84 ? 14.306 9.127 -11.411 1.00 94.00 84 GLY A O 1
ATOM 632 N N . THR A 1 85 ? 16.264 10.171 -11.104 1.00 95.50 85 THR A N 1
ATOM 633 C CA . THR A 1 85 ? 17.093 9.207 -11.847 1.00 95.50 85 THR A CA 1
ATOM 634 C C . THR A 1 85 ? 17.687 8.101 -10.972 1.00 95.50 85 THR A C 1
ATOM 636 O O . THR A 1 85 ? 18.385 7.232 -11.492 1.00 95.50 85 THR A O 1
ATOM 639 N N . ASN A 1 86 ? 17.439 8.093 -9.657 1.00 95.94 86 ASN A N 1
ATOM 640 C CA . ASN A 1 86 ? 17.991 7.048 -8.793 1.00 95.94 86 ASN A CA 1
ATOM 641 C C . ASN A 1 86 ? 17.216 5.739 -8.954 1.00 95.94 86 ASN A C 1
ATOM 643 O O . ASN A 1 86 ? 15.984 5.714 -9.009 1.00 95.94 86 ASN A O 1
ATOM 647 N N . ASN A 1 87 ? 17.956 4.635 -8.977 1.00 93.69 87 ASN A N 1
ATOM 648 C CA . ASN A 1 87 ? 17.407 3.291 -8.993 1.00 93.69 87 ASN A CA 1
ATOM 649 C C . ASN A 1 87 ? 18.265 2.378 -8.093 1.00 93.69 87 ASN A C 1
ATOM 651 O O . ASN A 1 87 ? 19.392 2.0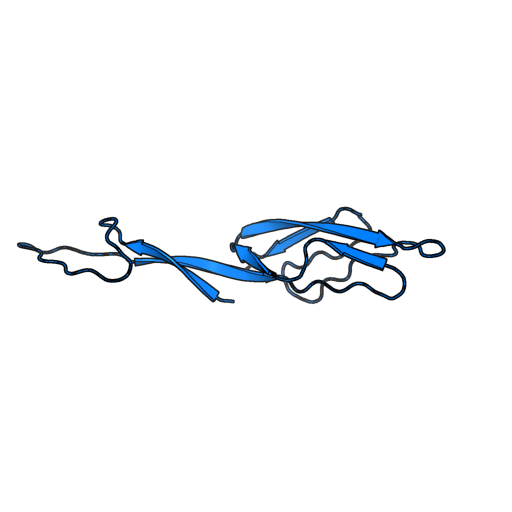60 -8.476 1.00 93.69 87 ASN A O 1
ATOM 655 N N . PRO A 1 88 ? 17.772 1.956 -6.911 1.00 93.81 88 PRO A N 1
ATOM 656 C CA . PRO A 1 88 ? 16.423 2.197 -6.382 1.00 93.81 88 PRO A CA 1
ATOM 657 C C . PRO A 1 88 ? 16.117 3.669 -6.039 1.00 93.81 88 PRO A C 1
ATOM 659 O O . PRO A 1 88 ? 17.018 4.441 -5.715 1.00 93.81 88 PRO A O 1
ATOM 662 N N . GLY A 1 89 ? 14.828 4.022 -6.094 1.00 90.25 89 GLY A N 1
ATOM 663 C CA . GLY A 1 89 ? 14.249 5.281 -5.601 1.00 90.25 89 GLY A CA 1
ATOM 664 C C . GLY A 1 89 ? 13.364 5.063 -4.362 1.00 90.25 89 GLY A C 1
ATOM 665 O O . GLY A 1 89 ? 13.127 3.918 -3.969 1.00 90.25 89 GLY A O 1
ATOM 666 N N . PHE A 1 90 ? 12.860 6.143 -3.754 1.00 89.38 90 PHE A N 1
ATOM 667 C CA . PHE A 1 90 ? 12.011 6.092 -2.550 1.00 89.38 90 PHE A CA 1
ATOM 668 C C . PHE A 1 90 ? 10.728 6.910 -2.732 1.00 89.38 90 PHE A C 1
ATOM 670 O O . PHE A 1 90 ? 10.787 8.134 -2.818 1.00 89.38 90 PHE A O 1
ATOM 677 N N . ASP A 1 91 ? 9.574 6.242 -2.755 1.00 84.81 91 ASP A N 1
ATOM 678 C CA . ASP A 1 91 ? 8.247 6.867 -2.836 1.00 84.81 91 ASP A CA 1
ATOM 679 C C . ASP A 1 91 ? 7.673 7.126 -1.437 1.00 84.81 91 ASP A C 1
ATOM 681 O O . ASP A 1 91 ? 7.782 6.274 -0.549 1.00 84.81 91 ASP A O 1
ATOM 685 N N . HIS A 1 92 ? 7.115 8.317 -1.205 1.00 79.19 92 HIS A N 1
ATOM 686 C CA . HIS A 1 92 ? 6.669 8.774 0.113 1.00 79.19 92 HIS A CA 1
ATOM 687 C C . HIS A 1 92 ? 5.163 9.060 0.104 1.00 79.19 92 HIS A C 1
ATOM 689 O O . HIS A 1 92 ? 4.705 10.165 -0.188 1.00 79.19 92 HIS A O 1
ATOM 695 N N . HIS A 1 93 ? 4.366 8.083 0.528 1.00 67.94 93 HIS A N 1
ATOM 696 C CA . HIS A 1 93 ? 2.917 8.239 0.629 1.00 67.94 93 HIS A CA 1
ATOM 697 C C . HIS A 1 93 ? 2.521 8.948 1.927 1.00 67.94 93 HIS A C 1
ATOM 699 O O . HIS A 1 93 ? 2.182 8.281 2.908 1.00 67.94 93 HIS A O 1
ATOM 705 N N . GLY A 1 94 ? 2.559 10.284 1.990 1.00 56.09 94 GLY A N 1
ATOM 706 C CA . GLY A 1 94 ? 2.257 10.902 3.287 1.00 56.09 94 GLY A CA 1
ATOM 707 C C . GLY A 1 94 ? 2.161 12.409 3.464 1.00 56.09 94 GLY A C 1
ATOM 708 O O . GLY A 1 94 ? 1.874 12.801 4.588 1.00 56.09 94 GLY A O 1
ATOM 709 N N . TRP A 1 95 ? 2.326 13.265 2.456 1.00 42.09 95 TRP A N 1
ATOM 710 C CA . TRP A 1 95 ? 2.096 14.700 2.686 1.00 42.09 95 TRP A CA 1
ATOM 711 C C . TRP A 1 95 ? 0.616 15.036 2.493 1.00 42.09 95 TRP A C 1
ATOM 713 O O . TRP A 1 95 ? 0.198 15.528 1.448 1.00 42.09 95 TRP A O 1
ATOM 723 N N . ALA A 1 96 ? -0.181 14.702 3.506 1.00 39.81 96 ALA A N 1
ATOM 724 C CA . ALA A 1 96 ? -1.424 15.403 3.781 1.00 39.81 96 ALA A CA 1
ATOM 725 C C . ALA A 1 96 ? -1.070 16.582 4.700 1.00 39.81 96 ALA A C 1
ATOM 727 O O . ALA A 1 96 ? -0.580 16.360 5.808 1.00 39.81 96 ALA A O 1
ATOM 728 N N . HIS A 1 97 ? -1.243 17.806 4.201 1.00 38.53 97 HIS A N 1
ATOM 729 C CA . HIS A 1 97 ? -1.417 18.980 5.056 1.00 38.53 97 HIS A CA 1
ATOM 730 C C . HIS A 1 97 ? -2.857 19.008 5.565 1.00 38.53 97 HIS A C 1
ATOM 732 O O . HIS A 1 97 ? -3.750 18.618 4.775 1.00 38.53 97 HIS A O 1
#

Radius of gyration: 19.97 Å; Cα contacts (8 Å, |Δi|>4): 169; chains: 1; bounding box: 41×27×59 Å

Mean predicted aligned error: 4.89 Å

Foldseek 3Di:
DDKAWDAKPVRDDPDDDDDDPDDDDIDTDIWDWDWDDDDDDPQKDKPDHIDIDTAFDKDFMAIGGHPPDDQDWDDDDDVQQDTGRDGRDIGHRYPDD

Sequence (97 aa):
MQYVWKKWSDNGAISHVVAPTSNKTYTATFQTQYFLTMSAGAGGTVQPASGWHNAGSSVVIKAKANPVFTFAAWAGTRTGSYTGTNNPGFDHHGWAH

pLDDT: mean 91.95, std 11.22, range [38.53, 98.31]